Protein AF-A0A6B2SBJ7-F1 (afdb_monomer_lite)

Secondary structure (DSSP, 8-state):
-PPP-----HHHHHTTSHHHHHHHHHHHHHHHHH--SHHHHHHHHHHHHSTTSHHHHHHHHGGGS-HHHHHHHHHHHHHH-

Foldseek 3Di:
DDDALPDPDVVLVVCLDLVNLVVLLVVLVVQCVPDPDPVSNVVSCCQCVNCPHSLNSSLVVLVSDDPVVSVVSVVSSVVSD

Sequence (81 aa):
MSAPNKSYDPVEVEALKPEEIERMRDEALAAFAAADSLEALQEAKVAHTGGTSPLALANREIGALPPQAKAEAGKRVGMAR

pLDDT: mean 76.45, std 13.51, range [36.16, 93.19]

Radius of gyration: 14.35 Å; chains: 1; bounding box: 39×22×38 Å

Structure (mmCIF, N/CA/C/O backbone):
data_AF-A0A6B2SBJ7-F1
#
_entry.id   AF-A0A6B2SBJ7-F1
#
loop_
_atom_site.group_PDB
_atom_site.id
_atom_site.type_symbol
_atom_site.label_atom_id
_atom_site.label_alt_id
_atom_site.label_comp_id
_atom_site.label_asym_id
_atom_site.label_entity_id
_atom_site.label_seq_id
_atom_site.pdbx_PDB_ins_code
_atom_site.Cartn_x
_atom_site.Cartn_y
_atom_site.Cartn_z
_atom_site.occupancy
_atom_site.B_iso_or_equiv
_atom_site.auth_seq_id
_atom_site.auth_comp_id
_atom_site.auth_asym_id
_atom_site.auth_atom_id
_atom_site.pdbx_PDB_model_num
ATOM 1 N N . MET A 1 1 ? 25.297 10.483 -10.868 1.00 36.16 1 MET A N 1
ATOM 2 C CA . MET A 1 1 ? 25.561 9.306 -11.720 1.00 36.16 1 MET A CA 1
ATOM 3 C C . MET A 1 1 ? 24.818 8.136 -11.103 1.00 36.16 1 MET A C 1
ATOM 5 O O . MET A 1 1 ? 25.099 7.805 -9.959 1.00 36.16 1 MET A O 1
ATOM 9 N N . SER A 1 2 ? 23.798 7.637 -11.799 1.00 44.34 2 SER A N 1
ATOM 10 C CA . SER A 1 2 ? 22.849 6.624 -11.331 1.00 44.34 2 SER A CA 1
ATOM 11 C C . SER A 1 2 ? 23.547 5.329 -10.923 1.00 44.34 2 SER A C 1
ATOM 13 O O . SER A 1 2 ? 24.378 4.815 -11.670 1.00 44.34 2 SER A O 1
ATOM 15 N N . ALA A 1 3 ? 23.209 4.823 -9.736 1.00 41.69 3 ALA A N 1
ATOM 16 C CA . ALA A 1 3 ? 23.666 3.522 -9.275 1.00 41.69 3 ALA A CA 1
ATOM 17 C C . ALA A 1 3 ? 23.195 2.426 -10.256 1.00 41.69 3 ALA A C 1
ATOM 19 O O . ALA A 1 3 ? 22.067 2.497 -10.752 1.00 41.69 3 ALA A O 1
ATOM 20 N N . PRO A 1 4 ? 24.056 1.448 -10.579 1.00 48.06 4 PRO A N 1
ATOM 21 C CA . PRO A 1 4 ? 23.739 0.384 -11.519 1.00 48.06 4 PRO A CA 1
ATOM 22 C C . PRO A 1 4 ? 22.662 -0.520 -10.915 1.00 48.06 4 PRO A C 1
ATOM 24 O O . PRO A 1 4 ? 22.780 -0.896 -9.753 1.00 48.06 4 PRO A O 1
ATOM 27 N N . ASN A 1 5 ? 21.647 -0.875 -11.710 1.00 46.03 5 ASN A N 1
ATOM 28 C CA . ASN A 1 5 ? 20.642 -1.895 -11.396 1.00 46.03 5 ASN A CA 1
ATOM 29 C C . ASN A 1 5 ? 21.332 -3.186 -10.919 1.00 46.03 5 ASN A C 1
ATOM 31 O O . ASN A 1 5 ? 21.748 -4.019 -11.723 1.00 46.03 5 ASN A O 1
ATOM 35 N N . LYS A 1 6 ? 21.495 -3.328 -9.604 1.00 45.78 6 LYS A N 1
ATOM 36 C CA . LYS A 1 6 ? 22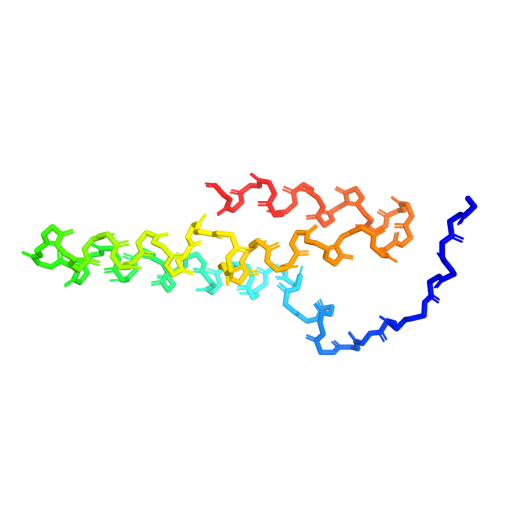.010 -4.512 -8.921 1.00 45.78 6 LYS A CA 1
ATOM 37 C C . LYS A 1 6 ? 21.027 -4.861 -7.820 1.00 45.78 6 LYS A C 1
ATOM 39 O O . LYS A 1 6 ? 21.181 -4.418 -6.692 1.00 45.78 6 LYS A O 1
ATOM 44 N N . SER A 1 7 ? 20.015 -5.611 -8.222 1.00 49.38 7 SER A N 1
ATOM 45 C CA . SER A 1 7 ? 19.422 -6.753 -7.524 1.00 49.38 7 SER A CA 1
ATOM 46 C C . SER A 1 7 ? 17.991 -6.845 -8.033 1.00 49.38 7 SER A C 1
ATOM 48 O O . SER A 1 7 ? 17.084 -6.232 -7.495 1.00 49.38 7 SER A O 1
ATOM 50 N N . TYR A 1 8 ? 17.802 -7.516 -9.167 1.00 51.16 8 TYR A N 1
ATOM 51 C CA . TYR A 1 8 ? 16.470 -7.990 -9.518 1.00 51.16 8 TYR A CA 1
ATOM 52 C C . TYR A 1 8 ? 16.247 -9.217 -8.635 1.00 51.16 8 TYR A C 1
ATOM 54 O O . TYR A 1 8 ? 16.644 -10.318 -9.019 1.00 51.16 8 TYR A O 1
ATOM 62 N N . ASP A 1 9 ? 15.762 -9.004 -7.410 1.00 53.56 9 ASP A N 1
ATOM 63 C CA . ASP A 1 9 ? 15.427 -10.101 -6.512 1.00 53.56 9 ASP A CA 1
ATOM 64 C C . ASP A 1 9 ? 14.075 -10.680 -6.963 1.00 53.56 9 ASP A C 1
ATOM 66 O O . ASP A 1 9 ? 13.067 -9.963 -6.968 1.00 53.56 9 ASP A O 1
ATOM 70 N N . PRO A 1 10 ? 14.018 -11.943 -7.416 1.00 53.94 10 PRO A N 1
ATOM 71 C CA . PRO A 1 10 ? 12.773 -12.544 -7.886 1.00 53.94 10 PRO A CA 1
ATOM 72 C C . PRO A 1 10 ? 11.656 -12.529 -6.828 1.00 53.94 10 PRO A C 1
ATOM 74 O O . 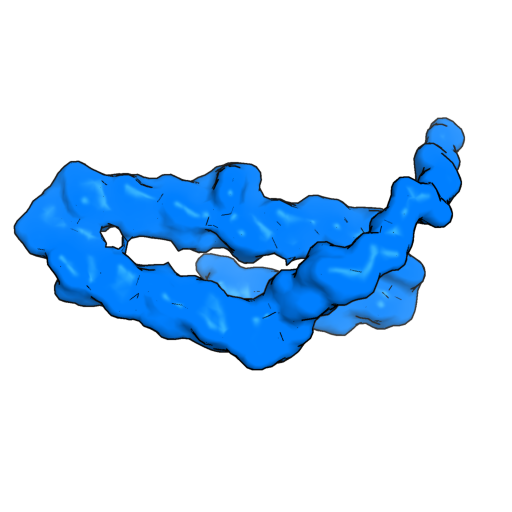PRO A 1 10 ? 10.488 -12.497 -7.210 1.00 53.94 10 PRO A O 1
ATOM 77 N N . VAL A 1 11 ? 11.994 -12.480 -5.533 1.00 53.47 11 VAL A N 1
ATOM 78 C CA . VAL A 1 11 ? 11.023 -12.387 -4.427 1.00 53.47 11 VAL A CA 1
ATOM 79 C C . VAL A 1 11 ? 10.395 -10.986 -4.333 1.00 53.47 11 VAL A C 1
ATOM 81 O O . VAL A 1 11 ? 9.217 -10.836 -4.014 1.00 53.47 11 VAL A O 1
ATOM 84 N N . GLU A 1 12 ? 11.144 -9.936 -4.665 1.00 54.28 12 GLU A N 1
ATOM 85 C CA . GLU A 1 12 ? 10.672 -8.542 -4.599 1.00 54.28 12 GLU A CA 1
ATOM 86 C C . GLU A 1 12 ? 9.835 -8.158 -5.829 1.00 54.28 12 GLU A C 1
ATOM 88 O O . GLU A 1 12 ? 8.885 -7.379 -5.743 1.00 54.28 12 GLU A O 1
ATOM 93 N N . VAL A 1 13 ? 10.127 -8.771 -6.978 1.00 60.28 13 VAL A N 1
ATOM 94 C CA . VAL A 1 13 ? 9.294 -8.689 -8.191 1.00 60.28 13 VAL A CA 1
ATOM 95 C C . VAL A 1 13 ? 7.971 -9.427 -7.990 1.00 60.28 13 VAL A C 1
ATOM 97 O O . VAL A 1 13 ? 6.952 -9.046 -8.566 1.00 60.28 13 VAL A O 1
ATOM 100 N N . GLU A 1 14 ? 7.971 -10.461 -7.149 1.00 65.69 14 GLU A N 1
ATOM 101 C CA . GLU A 1 14 ? 6.763 -11.160 -6.735 1.00 65.69 14 GLU A CA 1
ATOM 102 C C . GLU A 1 14 ? 5.769 -10.226 -6.051 1.00 65.69 14 GLU A C 1
ATOM 104 O O . GLU A 1 14 ? 4.619 -10.187 -6.474 1.00 65.69 14 GLU A O 1
ATOM 109 N N . ALA A 1 15 ? 6.217 -9.368 -5.132 1.00 65.69 15 ALA A N 1
ATOM 110 C CA . ALA A 1 15 ? 5.365 -8.371 -4.473 1.00 65.69 15 ALA A CA 1
ATOM 111 C C . ALA A 1 15 ? 4.734 -7.334 -5.433 1.00 65.69 15 ALA A C 1
ATOM 113 O O . ALA A 1 15 ? 3.792 -6.632 -5.067 1.00 65.69 15 ALA A O 1
ATOM 114 N N . LEU A 1 16 ? 5.236 -7.225 -6.669 1.00 68.50 16 LEU A N 1
ATOM 115 C CA . LEU A 1 16 ? 4.689 -6.368 -7.728 1.00 68.50 16 LEU A CA 1
ATOM 116 C C . LEU A 1 16 ? 3.714 -7.101 -8.663 1.00 68.50 16 LEU A C 1
ATOM 118 O O . LEU A 1 16 ? 3.187 -6.489 -9.603 1.00 68.50 16 LEU A O 1
ATOM 122 N N . LYS A 1 17 ? 3.471 -8.398 -8.437 1.00 77.88 17 LYS A N 1
ATOM 123 C CA . LYS A 1 17 ? 2.493 -9.169 -9.202 1.00 77.88 17 LYS A CA 1
ATOM 124 C C . LYS A 1 17 ? 1.075 -8.650 -8.940 1.00 77.88 17 LYS A C 1
ATOM 126 O O . LYS A 1 17 ? 0.768 -8.223 -7.826 1.00 77.88 17 LYS A O 1
ATOM 131 N N . PRO A 1 18 ? 0.186 -8.709 -9.946 1.00 75.56 18 PRO A N 1
ATOM 132 C CA . PRO A 1 18 ? -1.208 -8.310 -9.784 1.00 75.56 18 PRO A CA 1
ATOM 133 C C . PRO A 1 18 ? -1.894 -9.039 -8.626 1.00 75.56 18 PRO A C 1
ATOM 135 O O . PRO A 1 18 ? -2.592 -8.397 -7.850 1.00 75.56 18 PRO A O 1
ATOM 138 N N . GLU A 1 19 ? -1.642 -10.344 -8.471 1.00 81.19 19 GLU A N 1
ATOM 139 C CA . GLU A 1 19 ? -2.273 -11.146 -7.418 1.00 81.19 19 GLU A CA 1
ATOM 140 C C . GLU A 1 19 ? -1.838 -10.701 -6.014 1.00 81.19 19 GLU A C 1
ATOM 142 O O . GLU A 1 19 ? -2.651 -10.651 -5.096 1.00 81.19 19 GLU A O 1
ATOM 147 N N . GLU A 1 20 ? -0.566 -10.333 -5.846 1.00 82.12 20 GLU A N 1
ATOM 148 C CA . GLU A 1 20 ? -0.023 -9.865 -4.567 1.00 82.12 20 GLU A CA 1
ATOM 149 C C . GLU A 1 20 ? -0.563 -8.478 -4.211 1.00 82.12 20 GLU A C 1
ATOM 151 O O . GLU A 1 20 ? -0.956 -8.239 -3.071 1.00 82.12 20 GLU A O 1
ATOM 156 N N . ILE A 1 21 ? -0.664 -7.585 -5.200 1.00 80.69 21 ILE A N 1
ATOM 157 C CA . ILE A 1 21 ? -1.270 -6.260 -5.027 1.00 80.69 21 ILE A CA 1
ATOM 158 C C . ILE A 1 21 ? -2.751 -6.388 -4.639 1.00 80.69 21 ILE A C 1
ATOM 160 O O . ILE A 1 21 ? -3.212 -5.687 -3.736 1.00 80.69 21 ILE A O 1
ATOM 164 N N . GLU A 1 22 ? -3.497 -7.282 -5.292 1.00 83.75 22 GLU A N 1
ATOM 165 C CA . GLU A 1 22 ? -4.893 -7.567 -4.944 1.00 83.75 22 GLU A CA 1
ATOM 166 C C . GLU A 1 22 ? -5.013 -8.171 -3.543 1.00 83.75 22 GLU A C 1
ATOM 168 O O . GLU A 1 22 ? -5.827 -7.695 -2.751 1.00 83.75 22 GLU A O 1
ATOM 173 N N . ARG A 1 23 ? -4.149 -9.130 -3.185 1.00 84.75 23 ARG A N 1
ATOM 174 C CA . ARG A 1 23 ? -4.121 -9.707 -1.836 1.00 84.75 23 ARG A CA 1
ATOM 175 C C . ARG A 1 23 ? -3.845 -8.645 -0.777 1.00 84.75 23 ARG A C 1
ATOM 177 O O . ARG A 1 23 ? -4.562 -8.574 0.213 1.00 84.75 23 ARG A O 1
ATOM 184 N N . MET A 1 24 ? -2.862 -7.776 -1.000 1.00 83.25 24 MET A N 1
ATOM 185 C CA . MET A 1 24 ? -2.523 -6.683 -0.084 1.00 83.25 24 MET A CA 1
ATOM 186 C C . MET A 1 24 ? -3.666 -5.673 0.068 1.00 83.25 24 MET A C 1
ATOM 188 O O . MET A 1 24 ? -3.872 -5.139 1.160 1.00 83.25 24 MET A O 1
ATOM 192 N N . ARG A 1 25 ? -4.428 -5.419 -1.005 1.00 84.38 25 ARG A N 1
ATOM 193 C CA . ARG A 1 25 ? -5.647 -4.601 -0.952 1.00 84.38 25 ARG A CA 1
ATOM 194 C C . ARG A 1 25 ? -6.723 -5.273 -0.105 1.00 84.38 25 ARG A C 1
ATOM 196 O O . ARG A 1 25 ? -7.329 -4.616 0.736 1.00 84.38 25 ARG A O 1
ATOM 203 N N . ASP A 1 26 ? -6.970 -6.556 -0.328 1.00 87.31 26 ASP A N 1
ATOM 204 C CA . ASP A 1 26 ? -8.013 -7.294 0.382 1.00 87.31 26 ASP A CA 1
ATOM 205 C C . ASP A 1 26 ? -7.663 -7.479 1.867 1.00 87.31 26 ASP A C 1
ATOM 207 O O . ASP A 1 26 ? -8.528 -7.305 2.724 1.00 87.31 26 ASP A O 1
ATOM 211 N N . GLU A 1 27 ? -6.388 -7.711 2.191 1.00 86.31 27 GLU A N 1
ATOM 212 C CA . GLU A 1 27 ? -5.869 -7.688 3.564 1.00 86.31 27 GLU A CA 1
ATOM 213 C C . GLU A 1 27 ? -6.077 -6.319 4.222 1.00 86.31 27 GLU A C 1
ATOM 215 O O . GLU A 1 27 ? -6.548 -6.251 5.357 1.00 86.31 27 GLU A O 1
ATOM 220 N N . ALA A 1 28 ? -5.795 -5.223 3.507 1.00 85.81 28 ALA A N 1
ATOM 221 C CA . ALA A 1 28 ? -6.040 -3.878 4.019 1.00 85.81 28 ALA A CA 1
ATOM 222 C C . ALA A 1 28 ? -7.532 -3.652 4.297 1.00 85.81 28 ALA A C 1
ATOM 224 O O . ALA A 1 28 ? -7.892 -3.178 5.373 1.00 85.81 28 ALA A O 1
ATOM 225 N N . LEU A 1 29 ? -8.410 -4.024 3.360 1.00 88.69 29 LEU A N 1
ATOM 226 C CA . LEU A 1 29 ? -9.861 -3.923 3.534 1.00 88.69 29 L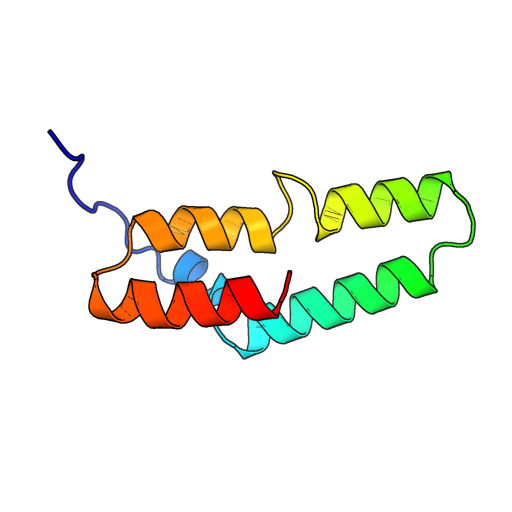EU A CA 1
ATOM 227 C C . LEU A 1 29 ? -10.346 -4.741 4.735 1.00 88.69 29 LEU A C 1
ATOM 229 O O . LEU A 1 29 ? -11.163 -4.246 5.511 1.00 88.69 29 LEU A O 1
ATOM 233 N N . ALA A 1 30 ? -9.821 -5.953 4.924 1.00 89.25 30 ALA A N 1
ATOM 234 C CA . ALA A 1 30 ? -10.134 -6.788 6.078 1.00 89.25 30 ALA A CA 1
ATOM 235 C C . ALA A 1 30 ? -9.651 -6.155 7.393 1.00 89.25 30 ALA A C 1
ATOM 237 O O . ALA A 1 30 ? -10.408 -6.127 8.360 1.00 89.25 30 ALA A O 1
ATOM 238 N N . ALA A 1 31 ? -8.439 -5.592 7.426 1.00 87.75 31 ALA A N 1
ATOM 239 C CA . ALA A 1 31 ? -7.900 -4.903 8.598 1.00 87.75 31 ALA A CA 1
ATOM 240 C C . ALA A 1 31 ? -8.722 -3.655 8.960 1.00 87.75 31 ALA A C 1
ATOM 242 O O . ALA A 1 31 ? -9.046 -3.447 10.127 1.00 87.75 31 ALA A O 1
ATOM 243 N N . PHE A 1 32 ? -9.126 -2.856 7.966 1.00 87.81 32 PHE A N 1
ATOM 244 C CA . PHE A 1 32 ? -10.011 -1.708 8.180 1.00 87.81 32 PHE A CA 1
ATOM 245 C C . PHE A 1 32 ? -11.413 -2.122 8.639 1.00 87.81 32 PHE A C 1
ATOM 247 O O . PHE A 1 32 ? -12.001 -1.429 9.463 1.00 87.81 32 PHE A O 1
ATOM 254 N N . ALA A 1 33 ? -11.948 -3.237 8.134 1.00 90.44 33 ALA A N 1
ATOM 255 C CA . ALA A 1 33 ? -13.247 -3.759 8.555 1.00 90.44 33 ALA A CA 1
ATOM 256 C C . ALA A 1 33 ? -13.217 -4.381 9.963 1.00 90.44 33 ALA A C 1
ATOM 258 O O . ALA A 1 33 ? -14.221 -4.335 10.669 1.00 90.44 33 ALA A O 1
ATOM 259 N N . ALA A 1 34 ? -12.083 -4.964 10.363 1.00 90.56 34 ALA A N 1
ATOM 260 C CA . ALA A 1 34 ? -11.880 -5.551 11.686 1.00 90.56 34 ALA A CA 1
ATOM 261 C C . ALA A 1 34 ? -11.537 -4.512 12.766 1.00 90.56 34 ALA A C 1
ATOM 263 O O . ALA A 1 34 ? -11.657 -4.810 13.952 1.00 90.56 34 ALA A O 1
ATOM 264 N N . ALA A 1 35 ? -11.103 -3.313 12.375 1.00 92.44 35 ALA A N 1
ATOM 265 C CA . ALA A 1 35 ? -10.772 -2.249 13.307 1.00 92.44 35 ALA A CA 1
ATOM 266 C C . ALA A 1 35 ? -12.035 -1.708 14.004 1.00 92.44 35 ALA A C 1
ATOM 268 O O . ALA A 1 35 ? -12.883 -1.059 13.393 1.00 92.44 35 ALA A O 1
ATOM 269 N N . ASP A 1 36 ? -12.136 -1.956 15.308 1.00 93.19 36 ASP A N 1
ATOM 270 C CA . ASP A 1 36 ? -13.260 -1.571 16.171 1.00 93.19 36 ASP A CA 1
ATOM 271 C C . ASP A 1 36 ? -13.016 -0.271 16.959 1.00 93.19 36 ASP A C 1
ATOM 273 O O . ASP A 1 36 ? -13.892 0.217 17.677 1.00 93.19 36 ASP A O 1
ATOM 277 N N . SER A 1 37 ? -11.825 0.306 16.815 1.00 92.31 37 SER A N 1
ATOM 278 C CA . SER A 1 37 ? -11.351 1.463 17.564 1.00 92.31 37 SER A CA 1
ATOM 279 C C . SER A 1 37 ? -10.542 2.405 16.677 1.00 92.31 37 SER A C 1
ATOM 281 O O . SER A 1 37 ? -10.011 2.034 15.626 1.00 92.31 37 SER A O 1
ATOM 283 N N . LEU A 1 38 ? -10.439 3.664 17.110 1.00 91.75 38 LEU A N 1
ATOM 284 C CA . LEU A 1 38 ? -9.631 4.664 16.412 1.00 91.75 38 LEU A CA 1
ATOM 285 C C . LEU A 1 38 ? -8.141 4.302 16.437 1.00 91.75 38 LEU A C 1
ATOM 287 O O . LEU A 1 38 ? -7.450 4.575 15.455 1.00 91.75 38 LEU A O 1
ATOM 291 N N . GLU A 1 39 ? -7.654 3.661 17.507 1.00 91.19 39 GLU A N 1
ATOM 292 C CA . GLU A 1 39 ? -6.287 3.139 17.543 1.00 91.19 39 GLU A CA 1
ATOM 293 C C . GLU A 1 39 ? -6.085 2.030 16.501 1.00 91.19 39 GLU A C 1
ATOM 295 O O . GLU A 1 39 ? -5.165 2.138 15.689 1.00 91.19 39 GLU A O 1
ATOM 300 N N . ALA A 1 40 ? -6.980 1.034 16.432 1.00 88.31 40 ALA A N 1
ATOM 301 C CA . ALA A 1 40 ? -6.887 -0.047 15.446 1.00 88.31 40 ALA A CA 1
ATOM 302 C C . ALA A 1 40 ? -6.968 0.468 13.996 1.00 88.31 40 ALA A C 1
ATOM 304 O O . ALA A 1 40 ? -6.226 0.011 13.125 1.00 88.31 40 ALA A O 1
ATOM 305 N N . LEU A 1 41 ? -7.813 1.472 13.725 1.00 89.88 41 LEU A N 1
ATOM 306 C CA . LEU A 1 41 ? -7.885 2.116 12.408 1.00 89.88 41 LEU A CA 1
ATOM 307 C C . LEU A 1 41 ? -6.588 2.849 12.056 1.00 89.88 41 LEU A C 1
ATOM 309 O O . LEU A 1 41 ? -6.149 2.821 10.904 1.00 89.88 41 LEU A O 1
ATOM 313 N N . GLN A 1 42 ? -5.968 3.516 13.030 1.00 89.25 42 GLN A N 1
ATOM 314 C CA . GLN A 1 42 ? -4.700 4.206 12.830 1.00 89.25 42 GLN A CA 1
ATOM 315 C C . GLN A 1 42 ? -3.559 3.208 12.586 1.00 89.25 42 GLN A C 1
ATOM 317 O O . GLN A 1 42 ? -2.733 3.450 11.703 1.00 89.25 42 GLN A O 1
ATOM 322 N N . GLU A 1 43 ? -3.531 2.082 13.299 1.00 87.50 43 GLU A N 1
ATOM 323 C CA . GLU A 1 43 ? -2.575 0.994 13.069 1.00 87.50 43 GLU A CA 1
ATOM 324 C C . GLU A 1 43 ? -2.748 0.371 11.681 1.00 87.50 43 GLU A C 1
ATOM 326 O O . GLU A 1 43 ? -1.780 0.323 10.920 1.00 87.50 43 GLU A O 1
ATOM 331 N N . ALA A 1 44 ? -3.975 0.000 11.296 1.00 88.88 44 ALA A N 1
ATOM 332 C CA . ALA A 1 44 ? -4.280 -0.525 9.963 1.00 88.88 44 ALA A CA 1
ATOM 333 C C . ALA A 1 44 ? -3.882 0.473 8.862 1.00 88.88 44 ALA A C 1
ATOM 335 O O . ALA A 1 44 ? -3.243 0.117 7.869 1.00 88.88 44 ALA A O 1
ATOM 336 N N . LYS A 1 45 ? -4.166 1.763 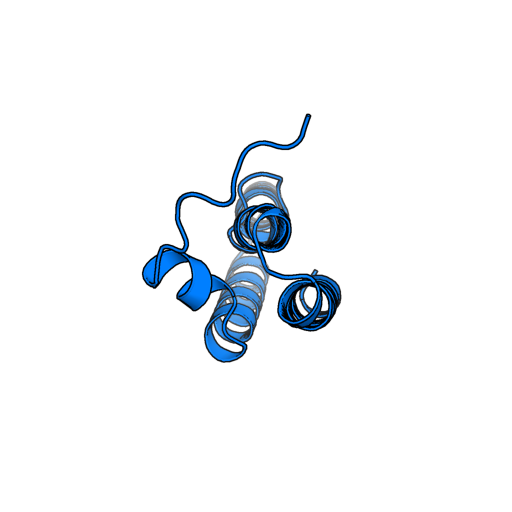9.066 1.00 87.25 45 LYS A N 1
ATOM 337 C CA . LYS A 1 45 ? -3.741 2.823 8.151 1.00 87.25 45 LYS A CA 1
ATOM 338 C C . LYS A 1 45 ? -2.222 2.892 8.030 1.00 87.25 45 LYS A C 1
ATOM 340 O O . LYS A 1 45 ? -1.715 2.956 6.911 1.00 87.25 45 LYS A O 1
ATOM 345 N N . VAL A 1 46 ? -1.479 2.894 9.132 1.00 88.06 46 VAL A N 1
ATOM 346 C CA . VAL A 1 46 ? -0.009 2.951 9.087 1.00 88.06 46 VAL A CA 1
ATOM 347 C C . VAL A 1 46 ? 0.567 1.689 8.439 1.00 88.06 46 VAL A C 1
ATOM 349 O O . VAL A 1 46 ? 1.453 1.805 7.592 1.00 88.06 46 VAL A O 1
ATOM 352 N N . ALA A 1 47 ? 0.026 0.514 8.762 1.00 83.81 47 ALA A N 1
ATOM 353 C CA . ALA A 1 47 ? 0.467 -0.770 8.227 1.00 83.81 47 ALA A CA 1
ATOM 354 C C . ALA A 1 47 ? 0.234 -0.894 6.712 1.00 83.81 47 ALA A C 1
ATOM 356 O O . ALA A 1 47 ? 1.131 -1.326 5.991 1.00 83.81 47 ALA A O 1
ATOM 357 N N . HIS A 1 48 ? -0.927 -0.464 6.207 1.00 85.56 48 HIS A N 1
ATOM 358 C CA . HIS A 1 48 ? -1.314 -0.689 4.808 1.00 85.56 48 HIS A CA 1
ATOM 359 C C . HIS A 1 48 ? -1.136 0.528 3.888 1.00 85.56 48 HIS A C 1
ATOM 361 O O . HIS A 1 48 ? -0.978 0.357 2.683 1.00 85.56 48 HIS A O 1
ATOM 367 N N . THR A 1 49 ? -1.101 1.751 4.427 1.00 81.38 49 THR A N 1
ATOM 368 C CA . THR A 1 49 ? -0.958 2.995 3.633 1.00 81.38 49 THR A CA 1
ATOM 369 C C . THR A 1 49 ? 0.280 3.822 3.994 1.00 81.38 49 THR A C 1
ATOM 371 O O . THR A 1 49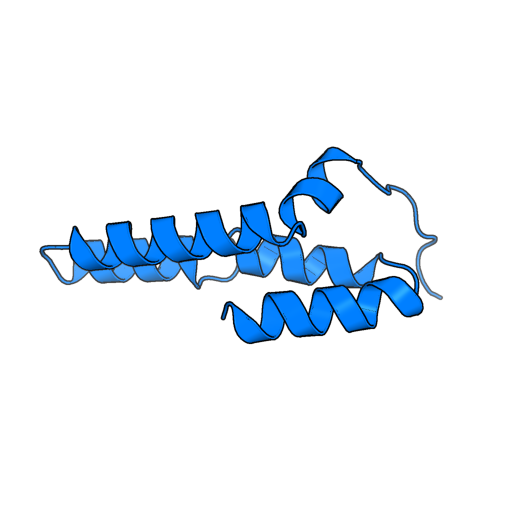 ? 0.623 4.775 3.290 1.00 81.38 49 THR A O 1
ATOM 374 N N . GLY A 1 50 ? 0.972 3.477 5.085 1.00 80.75 50 GLY A N 1
ATOM 375 C CA . GLY A 1 50 ? 2.151 4.196 5.559 1.00 80.75 50 GLY A CA 1
ATOM 376 C C . GLY A 1 50 ? 3.394 3.999 4.688 1.00 80.75 50 GLY A C 1
ATOM 377 O O . GLY A 1 50 ? 3.427 3.203 3.751 1.00 80.75 50 GLY A O 1
ATOM 378 N N . GLY A 1 51 ? 4.468 4.721 5.018 1.00 74.44 51 GLY A N 1
ATOM 379 C CA . GLY A 1 51 ? 5.731 4.689 4.265 1.00 74.44 51 GLY A CA 1
ATOM 380 C C . GLY A 1 51 ? 6.510 3.368 4.342 1.00 74.44 51 GLY A C 1
ATOM 381 O O . GLY A 1 51 ? 7.464 3.192 3.587 1.00 74.44 51 GLY A O 1
ATOM 382 N N . THR A 1 52 ? 6.112 2.467 5.241 1.00 76.56 52 THR A N 1
ATOM 383 C CA . THR A 1 52 ? 6.616 1.090 5.383 1.00 76.56 52 THR A CA 1
ATOM 384 C C . THR A 1 52 ? 5.589 0.051 4.940 1.00 76.56 52 THR A C 1
ATOM 386 O O . THR A 1 52 ? 5.818 -1.139 5.126 1.00 76.56 52 THR A O 1
ATOM 389 N N . SER A 1 53 ? 4.452 0.488 4.387 1.00 80.75 53 SER A N 1
ATOM 390 C CA . SER A 1 53 ? 3.434 -0.431 3.890 1.00 80.75 53 SER A CA 1
ATOM 391 C C . SER A 1 53 ? 3.980 -1.261 2.736 1.00 80.75 53 SER A C 1
ATOM 393 O O . SER A 1 53 ? 4.824 -0.772 1.974 1.00 80.75 53 SER A O 1
ATOM 395 N N . PRO A 1 54 ? 3.482 -2.490 2.552 1.00 78.44 54 PRO A N 1
ATOM 396 C CA . PRO A 1 54 ? 3.962 -3.333 1.470 1.00 78.44 54 PRO A CA 1
ATOM 397 C C . PRO A 1 54 ? 3.734 -2.685 0.086 1.00 78.44 54 PRO A C 1
ATOM 399 O O . PRO A 1 54 ? 4.587 -2.822 -0.787 1.00 78.44 54 PRO A O 1
ATOM 402 N N . LEU A 1 55 ? 2.696 -1.849 -0.100 1.00 78.94 55 LEU A N 1
ATOM 403 C CA . LEU A 1 55 ? 2.513 -1.053 -1.329 1.00 78.94 55 LEU A CA 1
ATOM 404 C C . LEU A 1 55 ? 3.579 0.042 -1.492 1.00 78.94 55 LEU A C 1
ATOM 406 O O . LEU A 1 55 ? 4.043 0.302 -2.603 1.00 78.94 55 LEU A O 1
ATOM 410 N N . ALA A 1 56 ? 3.977 0.704 -0.403 1.00 79.94 56 ALA A N 1
ATOM 411 C CA . ALA A 1 56 ? 5.033 1.714 -0.434 1.00 79.94 56 ALA A CA 1
ATOM 412 C C . ALA A 1 56 ? 6.416 1.099 -0.690 1.00 79.94 56 ALA A C 1
ATOM 414 O O . ALA A 1 56 ? 7.223 1.713 -1.389 1.00 79.94 56 ALA A O 1
ATOM 415 N N . LEU A 1 57 ? 6.674 -0.100 -0.158 1.00 79.31 57 LEU A N 1
ATOM 416 C CA . LEU A 1 57 ? 7.883 -0.873 -0.443 1.00 79.31 57 LEU A CA 1
ATOM 417 C C . LEU A 1 57 ? 7.914 -1.289 -1.917 1.00 79.31 57 LEU A C 1
ATOM 419 O O . LEU A 1 57 ? 8.857 -0.930 -2.615 1.00 79.31 57 LEU A O 1
ATOM 423 N N . ALA A 1 58 ? 6.831 -1.879 -2.430 1.00 77.25 58 ALA A N 1
ATOM 424 C CA . ALA A 1 58 ? 6.698 -2.211 -3.848 1.00 77.25 58 ALA A CA 1
ATOM 425 C C . ALA A 1 58 ? 6.932 -0.985 -4.756 1.00 77.25 58 ALA A C 1
ATOM 427 O O . ALA A 1 58 ? 7.652 -1.063 -5.749 1.00 77.25 58 ALA A O 1
ATOM 428 N N . ASN A 1 59 ? 6.409 0.192 -4.387 1.00 78.50 59 ASN A N 1
ATOM 429 C CA . ASN A 1 59 ? 6.610 1.429 -5.151 1.00 78.50 59 ASN A CA 1
ATOM 430 C C . ASN A 1 59 ? 8.077 1.903 -5.204 1.00 78.50 59 ASN A C 1
ATOM 432 O O . ASN A 1 59 ? 8.479 2.556 -6.168 1.00 78.50 59 ASN A O 1
ATOM 436 N N . ARG A 1 60 ? 8.892 1.605 -4.183 1.00 80.62 60 ARG A N 1
ATOM 437 C CA . ARG A 1 60 ? 10.332 1.919 -4.205 1.00 80.62 60 ARG A CA 1
ATOM 438 C C . ARG A 1 60 ? 11.062 1.044 -5.219 1.00 80.62 60 ARG A C 1
ATOM 440 O O . ARG A 1 60 ? 11.875 1.568 -5.982 1.00 80.62 60 ARG A O 1
ATOM 447 N N . GLU A 1 61 ? 10.678 -0.225 -5.308 1.00 75.12 61 GLU A N 1
ATOM 448 C CA . GLU A 1 61 ? 11.291 -1.194 -6.222 1.00 75.12 61 GLU A CA 1
ATOM 449 C C . GLU A 1 61 ? 10.979 -0.919 -7.696 1.00 75.12 61 GLU A C 1
ATOM 451 O O . GLU A 1 61 ? 11.804 -1.161 -8.578 1.00 75.12 61 GLU A O 1
ATOM 456 N N . ILE A 1 62 ? 9.854 -0.257 -7.988 1.00 79.06 62 ILE A N 1
ATOM 457 C CA . ILE A 1 62 ? 9.557 0.279 -9.329 1.00 79.06 62 ILE A CA 1
ATOM 458 C C . ILE A 1 62 ? 10.684 1.198 -9.831 1.00 79.06 62 ILE A C 1
ATOM 460 O O . ILE A 1 62 ? 10.931 1.302 -11.037 1.00 79.06 62 ILE A O 1
ATOM 464 N N . GLY A 1 63 ? 11.399 1.862 -8.919 1.00 77.12 63 GLY A N 1
ATOM 465 C CA . GLY A 1 63 ? 12.564 2.683 -9.224 1.00 77.12 63 GLY A CA 1
ATOM 466 C C . GLY A 1 63 ? 13.696 1.922 -9.919 1.00 77.12 63 GLY A C 1
ATOM 467 O O . GLY A 1 63 ? 14.327 2.510 -10.802 1.00 77.12 63 GLY A O 1
ATOM 468 N N . ALA A 1 64 ? 13.897 0.649 -9.564 1.00 78.56 64 ALA A N 1
ATOM 469 C CA . ALA A 1 64 ? 14.958 -0.232 -10.057 1.00 78.56 64 ALA A CA 1
ATOM 470 C C . ALA A 1 64 ? 14.572 -1.019 -11.328 1.00 78.56 64 ALA A C 1
ATOM 472 O O . ALA A 1 64 ? 15.417 -1.663 -11.955 1.00 78.56 64 ALA A O 1
ATOM 473 N N . LEU A 1 65 ? 13.304 -0.960 -11.748 1.00 75.25 65 LEU A N 1
ATOM 474 C CA . LEU A 1 65 ? 12.835 -1.668 -12.936 1.00 75.25 65 LEU A CA 1
ATOM 475 C C . LEU A 1 65 ? 13.288 -1.003 -14.252 1.00 75.25 65 LEU A C 1
ATOM 477 O O . LEU A 1 65 ? 13.413 0.225 -14.333 1.00 75.25 65 LEU A O 1
ATOM 481 N N . PRO A 1 66 ? 13.454 -1.792 -15.335 1.00 77.44 66 PRO A N 1
ATOM 482 C CA . PRO A 1 66 ? 13.609 -1.263 -16.686 1.00 77.44 66 PRO A CA 1
ATOM 483 C C . PRO A 1 66 ? 12.434 -0.346 -17.076 1.00 77.44 66 PRO A C 1
ATOM 485 O O . PRO A 1 66 ? 11.307 -0.582 -16.630 1.00 77.44 66 PRO A O 1
ATOM 488 N N . PRO A 1 67 ? 12.640 0.656 -17.953 1.00 78.12 67 PRO A N 1
ATOM 489 C CA . PRO A 1 67 ? 11.621 1.653 -18.301 1.00 78.12 67 PRO A CA 1
ATOM 490 C C . PRO A 1 67 ? 10.275 1.062 -18.742 1.00 78.12 67 PRO A C 1
ATOM 492 O O . PRO A 1 67 ? 9.226 1.622 -18.431 1.00 78.12 67 PRO A O 1
ATOM 495 N N . GLN A 1 68 ? 10.300 -0.077 -19.440 1.00 76.38 68 GLN A N 1
ATOM 496 C CA . GLN A 1 68 ? 9.103 -0.752 -19.943 1.00 76.38 68 GLN A CA 1
ATOM 497 C C . GLN A 1 68 ? 8.268 -1.360 -18.805 1.00 76.38 68 GLN A C 1
ATOM 499 O O . GLN A 1 68 ? 7.060 -1.149 -18.748 1.00 76.38 68 GLN A O 1
ATOM 504 N N . ALA A 1 69 ? 8.915 -2.054 -17.863 1.00 76.62 69 ALA A N 1
ATOM 505 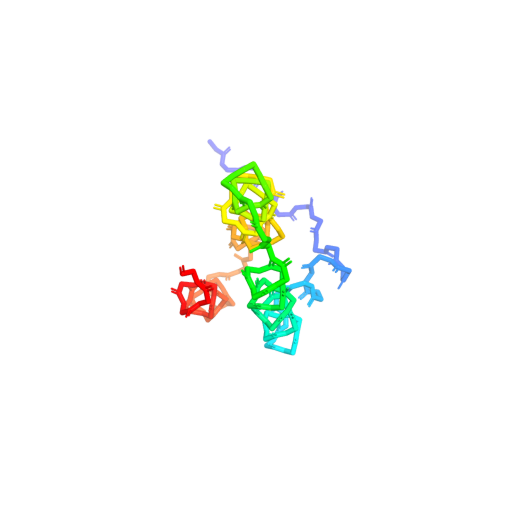C CA . ALA A 1 69 ? 8.250 -2.653 -16.703 1.00 76.62 69 ALA A CA 1
ATOM 506 C C . ALA A 1 69 ? 7.837 -1.595 -15.665 1.00 76.62 69 ALA A C 1
ATOM 508 O O . ALA A 1 69 ? 6.812 -1.729 -15.000 1.00 76.62 69 ALA A O 1
ATOM 509 N N . LYS A 1 70 ? 8.603 -0.501 -15.572 1.00 78.38 70 LYS A N 1
ATOM 510 C CA . LYS A 1 70 ? 8.358 0.615 -14.656 1.00 78.38 70 LYS A CA 1
ATOM 511 C C . LYS A 1 70 ? 7.000 1.283 -14.878 1.00 78.38 70 LYS A C 1
ATOM 513 O O . LYS A 1 70 ? 6.306 1.585 -13.911 1.00 78.38 70 LYS A O 1
ATOM 518 N N . ALA A 1 71 ? 6.612 1.506 -16.134 1.00 79.69 71 ALA A N 1
ATOM 519 C CA . ALA A 1 71 ? 5.330 2.129 -16.462 1.00 79.69 71 ALA A CA 1
ATOM 520 C C . ALA A 1 71 ? 4.141 1.252 -16.041 1.00 79.69 71 ALA A C 1
ATOM 522 O O . ALA A 1 71 ? 3.165 1.740 -15.472 1.00 79.69 71 ALA A O 1
ATOM 523 N N . GLU A 1 72 ? 4.242 -0.052 -16.293 1.00 79.06 72 GLU A N 1
ATOM 524 C CA . GLU A 1 72 ? 3.181 -1.005 -15.993 1.00 79.06 72 GLU A CA 1
ATOM 525 C C . GLU A 1 72 ? 3.044 -1.238 -14.481 1.00 79.06 72 GLU A C 1
ATOM 527 O O . GLU A 1 72 ? 1.945 -1.152 -13.936 1.00 79.06 72 GLU A O 1
ATOM 532 N N . ALA A 1 73 ? 4.165 -1.436 -13.782 1.00 78.81 73 ALA A N 1
ATOM 533 C CA . ALA A 1 73 ? 4.198 -1.555 -12.328 1.00 78.81 73 ALA A CA 1
ATOM 534 C C . ALA A 1 73 ? 3.733 -0.262 -11.634 1.00 78.81 73 ALA A C 1
ATOM 536 O O . ALA A 1 73 ? 2.935 -0.316 -10.700 1.00 78.81 73 ALA A O 1
ATOM 537 N N . GLY A 1 74 ? 4.151 0.907 -12.136 1.00 80.75 74 GLY A N 1
ATOM 538 C CA . GLY A 1 74 ? 3.729 2.215 -11.622 1.00 80.75 74 GLY A CA 1
ATOM 539 C C . GLY A 1 74 ? 2.225 2.432 -11.732 1.00 80.75 74 GLY A C 1
ATOM 540 O O . GLY A 1 74 ? 1.595 2.897 -10.783 1.00 80.75 74 GLY A O 1
ATOM 541 N N . LYS A 1 75 ? 1.627 2.037 -12.862 1.00 82.06 75 LYS A N 1
ATOM 542 C CA . LYS A 1 75 ? 0.175 2.087 -13.044 1.00 82.06 75 LYS A CA 1
ATOM 543 C C . LYS A 1 75 ? -0.548 1.155 -12.067 1.00 82.06 75 LYS A C 1
ATOM 545 O O . LYS A 1 75 ? -1.523 1.582 -11.460 1.00 82.06 75 LYS A O 1
ATOM 550 N N . ARG A 1 76 ? -0.067 -0.081 -11.889 1.00 79.44 76 ARG A N 1
ATOM 551 C CA . ARG A 1 76 ? -0.667 -1.061 -10.964 1.00 79.44 76 ARG A CA 1
ATOM 552 C C . ARG A 1 76 ? -0.640 -0.576 -9.518 1.00 79.44 76 ARG A C 1
ATOM 554 O O . ARG A 1 76 ? -1.685 -0.513 -8.880 1.00 79.44 76 ARG A O 1
ATOM 561 N N . VAL A 1 77 ? 0.528 -0.165 -9.027 1.00 77.94 77 VAL A N 1
ATOM 562 C CA . VAL A 1 77 ? 0.670 0.336 -7.652 1.00 77.94 77 VAL A CA 1
ATOM 563 C C . VAL A 1 77 ? -0.106 1.638 -7.452 1.00 77.94 77 VAL A C 1
ATOM 565 O O . VAL A 1 77 ? -0.707 1.834 -6.402 1.00 77.94 77 VAL A O 1
ATOM 568 N N . GLY A 1 78 ? -0.166 2.506 -8.465 1.00 79.69 78 GLY A N 1
ATOM 569 C CA . GLY A 1 78 ? -0.990 3.714 -8.428 1.00 79.69 78 GLY A CA 1
ATOM 570 C C . GLY A 1 78 ? -2.497 3.447 -8.340 1.00 79.69 78 GLY A C 1
ATOM 571 O O . GLY A 1 78 ? -3.202 4.257 -7.755 1.00 79.69 78 GLY A O 1
ATOM 572 N N . MET A 1 79 ? -2.992 2.330 -8.884 1.00 78.75 79 MET A N 1
ATOM 573 C CA . MET A 1 79 ? -4.407 1.938 -8.785 1.00 78.75 79 MET A CA 1
ATOM 574 C C . MET A 1 79 ? -4.771 1.285 -7.445 1.00 78.75 79 MET A C 1
ATOM 576 O O . MET A 1 79 ? -5.950 1.224 -7.111 1.00 78.75 79 MET A O 1
ATOM 580 N N . ALA A 1 80 ? -3.786 0.772 -6.706 1.00 74.38 80 ALA A N 1
ATOM 581 C CA . ALA A 1 80 ? -3.990 0.070 -5.439 1.00 74.38 80 ALA A CA 1
ATOM 582 C C . ALA A 1 80 ? -3.820 0.955 -4.189 1.00 74.38 80 ALA A C 1
ATOM 584 O O . ALA A 1 80 ? -4.073 0.486 -3.082 1.00 74.38 80 ALA A O 1
ATOM 585 N N . ARG A 1 81 ? -3.366 2.203 -4.357 1.00 67.94 81 ARG A N 1
ATOM 586 C CA . ARG A 1 81 ? -3.243 3.212 -3.292 1.00 67.94 81 ARG A CA 1
ATOM 587 C C . ARG A 1 81 ? -4.501 4.058 -3.166 1.00 67.94 81 ARG A C 1
ATOM 589 O O . ARG A 1 81 ? -4.756 4.502 -2.027 1.00 67.94 81 ARG A O 1
#